Protein AF-A0A1A8A6K8-F1 (afdb_monomer_lite)

Radius of gyration: 26.79 Å; chains: 1; bounding box: 78×44×77 Å

Structure (mmCIF, N/CA/C/O backbone):
data_AF-A0A1A8A6K8-F1
#
_entry.id   AF-A0A1A8A6K8-F1
#
loop_
_atom_site.group_PDB
_atom_site.id
_atom_site.type_symbol
_atom_site.label_atom_id
_atom_site.label_alt_id
_atom_site.label_comp_id
_atom_site.label_asym_id
_atom_site.label_entity_id
_atom_site.label_seq_id
_atom_site.pdbx_PDB_ins_code
_atom_site.Cartn_x
_atom_site.Cartn_y
_atom_site.Cartn_z
_atom_site.occupancy
_atom_site.B_iso_or_equiv
_atom_site.auth_seq_id
_atom_site.auth_comp_id
_atom_site.auth_asym_id
_atom_site.auth_atom_id
_atom_site.pdbx_PDB_model_num
ATOM 1 N N . GLU A 1 1 ? -27.246 12.114 43.210 1.00 45.03 1 GLU A N 1
ATOM 2 C CA . GLU A 1 1 ? -26.487 11.447 42.130 1.00 45.03 1 GLU A CA 1
ATOM 3 C C . GLU A 1 1 ? -27.111 11.790 40.785 1.00 45.03 1 GLU A C 1
ATOM 5 O O . GLU A 1 1 ? -28.321 11.670 40.652 1.00 45.03 1 GLU A O 1
ATOM 10 N N . LYS A 1 2 ? -26.339 12.278 39.806 1.00 46.00 2 LYS A N 1
ATOM 11 C CA . LYS A 1 2 ? -26.835 12.441 38.430 1.00 46.00 2 LYS A CA 1
ATOM 12 C C . LYS A 1 2 ? -26.531 11.152 37.672 1.00 46.00 2 LYS A C 1
ATOM 14 O O . LYS A 1 2 ? -25.367 10.851 37.430 1.00 46.00 2 LYS A O 1
ATOM 19 N N . GLY A 1 3 ? -27.579 10.392 37.359 1.00 55.38 3 GLY A N 1
ATOM 20 C CA . GLY A 1 3 ? -27.494 9.176 36.558 1.00 55.38 3 GLY A CA 1
ATOM 21 C C . GLY A 1 3 ? -26.933 9.482 35.172 1.00 55.38 3 GLY A C 1
ATOM 22 O O . GLY A 1 3 ? -27.431 10.358 34.466 1.00 55.38 3 GLY A O 1
ATOM 23 N N . VAL A 1 4 ? -25.871 8.776 34.801 1.00 65.00 4 VAL A N 1
ATOM 24 C CA . VAL A 1 4 ? -25.304 8.826 33.454 1.00 65.00 4 VAL A CA 1
ATOM 25 C C . VAL A 1 4 ? -26.290 8.127 32.517 1.00 65.00 4 VAL A C 1
ATOM 27 O O . VAL A 1 4 ? -26.504 6.921 32.616 1.00 65.00 4 VAL A O 1
ATOM 30 N N . CYS A 1 5 ? -26.926 8.886 31.625 1.00 57.09 5 CYS A N 1
ATOM 31 C CA . CYS A 1 5 ? -27.723 8.328 30.537 1.00 57.09 5 CYS A CA 1
ATOM 32 C C 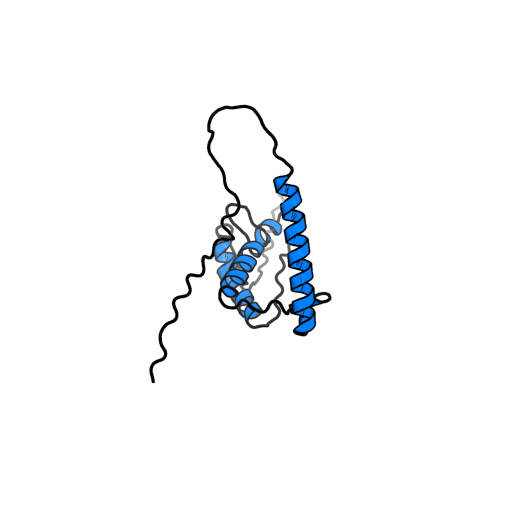. CYS A 1 5 ? -26.764 7.758 29.484 1.00 57.09 5 CYS A C 1
ATOM 34 O O . CYS A 1 5 ? -26.057 8.507 28.811 1.00 57.09 5 CYS A O 1
ATOM 36 N N . MET A 1 6 ? -26.712 6.432 29.361 1.00 66.25 6 MET A N 1
ATOM 37 C CA . MET A 1 6 ? -25.967 5.753 28.301 1.00 66.25 6 MET A CA 1
ATOM 38 C C . MET A 1 6 ? -26.774 5.867 27.003 1.00 66.25 6 MET A C 1
ATOM 40 O O . MET A 1 6 ? -27.685 5.076 26.761 1.00 66.25 6 MET A O 1
ATOM 44 N N . SER A 1 7 ? -26.478 6.864 26.167 1.00 77.06 7 SER A N 1
ATOM 45 C CA . SER A 1 7 ? -27.059 6.944 24.825 1.00 77.06 7 SER A CA 1
ATOM 46 C C . SER A 1 7 ? -26.475 5.825 23.958 1.00 77.06 7 SER A C 1
ATOM 48 O O . SER A 1 7 ? -25.312 5.875 23.555 1.00 77.06 7 SER A O 1
ATOM 50 N N . IL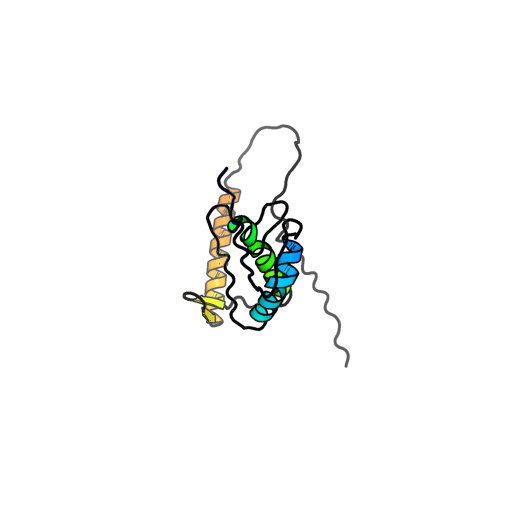E A 1 8 ? -27.269 4.788 23.689 1.00 86.00 8 ILE A N 1
ATOM 51 C CA . ILE A 1 8 ? -26.852 3.674 22.833 1.00 86.00 8 ILE A CA 1
ATOM 52 C C . ILE A 1 8 ? -26.945 4.119 21.372 1.00 86.00 8 ILE A C 1
ATOM 54 O O . ILE A 1 8 ? -28.037 4.290 20.830 1.00 86.00 8 ILE A O 1
ATOM 58 N N . HIS A 1 9 ? -25.793 4.260 20.723 1.00 88.75 9 HIS A N 1
ATOM 59 C CA . HIS A 1 9 ? -25.694 4.475 19.282 1.00 88.75 9 HIS A CA 1
ATOM 60 C C . HIS A 1 9 ? -25.192 3.204 18.597 1.00 88.75 9 HIS A C 1
ATOM 62 O O . HIS A 1 9 ? -24.227 2.586 19.043 1.00 88.75 9 HIS A O 1
ATOM 68 N N . LYS A 1 10 ? -25.866 2.803 17.514 1.00 93.62 10 LYS A N 1
ATOM 69 C CA . LYS A 1 10 ? -25.491 1.655 16.680 1.00 93.62 10 LYS A CA 1
ATOM 70 C C . LYS A 1 10 ? -24.993 2.163 15.333 1.00 93.62 10 LYS A C 1
ATOM 72 O O . LYS A 1 10 ? -25.651 2.997 14.717 1.00 93.62 10 LYS A O 1
ATOM 77 N N . PHE A 1 11 ? -23.868 1.627 14.881 1.00 94.75 11 PHE A N 1
ATOM 78 C CA . PHE A 1 11 ? -23.268 1.929 13.585 1.00 94.75 11 PHE A CA 1
ATOM 79 C C . PHE A 1 11 ? -23.094 0.634 12.796 1.00 94.75 11 PHE A C 1
ATOM 81 O O . PHE A 1 11 ? -22.853 -0.419 13.385 1.00 94.75 11 PHE A O 1
ATOM 88 N N . TYR A 1 12 ? -23.205 0.723 11.473 1.00 95.81 12 TYR A N 1
ATOM 89 C CA . TYR A 1 12 ? -23.020 -0.403 10.563 1.00 95.81 12 TYR A CA 1
ATOM 90 C C . TYR A 1 12 ? -21.852 -0.096 9.631 1.00 95.81 12 TYR A C 1
ATOM 92 O O . TYR A 1 12 ? -21.785 0.984 9.049 1.00 95.81 12 TYR A O 1
ATOM 100 N N . PHE A 1 13 ? -20.944 -1.056 9.498 1.00 95.44 13 PHE A N 1
ATOM 101 C CA . PHE A 1 13 ? -19.766 -0.982 8.641 1.00 95.44 13 PHE A CA 1
ATOM 102 C C . PHE A 1 13 ? -19.637 -2.298 7.879 1.00 95.44 13 PHE A C 1
ATOM 104 O O . PHE A 1 13 ? -20.100 -3.330 8.363 1.00 95.44 13 PHE A O 1
ATOM 111 N N . SER A 1 14 ? -18.974 -2.279 6.722 1.00 94.31 14 SER A N 1
ATOM 112 C CA . SER A 1 14 ? -18.695 -3.506 5.962 1.00 94.31 14 SER A CA 1
ATOM 113 C C . SER A 1 14 ? -17.833 -4.487 6.758 1.00 94.31 14 SER A C 1
ATOM 115 O O . SER A 1 14 ? -18.033 -5.694 6.680 1.00 94.31 14 SER A O 1
ATOM 117 N N . LYS A 1 15 ? -16.885 -3.961 7.543 1.00 93.31 15 LYS A N 1
ATOM 118 C CA . LYS A 1 15 ? -16.042 -4.733 8.453 1.00 93.31 15 LYS A CA 1
ATOM 119 C C . LYS A 1 15 ? -15.620 -3.867 9.638 1.00 93.31 15 LYS A C 1
ATOM 121 O O . LYS A 1 15 ? -15.432 -2.661 9.487 1.00 93.31 15 LYS A O 1
ATOM 126 N N . VAL A 1 16 ? -15.493 -4.485 10.811 1.00 95.19 16 VAL A N 1
ATOM 127 C CA . VAL A 1 16 ? -15.010 -3.843 12.040 1.00 95.19 16 VAL A CA 1
ATOM 128 C C . VAL A 1 16 ? -13.850 -4.670 12.574 1.00 95.19 16 VAL A C 1
ATOM 130 O O . VAL A 1 16 ? -14.011 -5.864 12.814 1.00 95.19 16 VAL A O 1
ATOM 133 N N . PHE A 1 17 ? -12.699 -4.030 12.756 1.00 94.88 17 PHE A N 1
ATOM 134 C CA . PHE A 1 17 ? -11.494 -4.665 13.281 1.00 94.88 17 PHE A CA 1
ATOM 135 C C . PHE A 1 17 ? -11.342 -4.355 14.768 1.00 94.88 17 PHE A C 1
ATOM 137 O O . PHE A 1 17 ? -11.532 -3.217 15.204 1.00 94.88 17 PHE A O 1
ATOM 144 N N . GLY A 1 18 ? -11.044 -5.390 15.549 1.00 94.50 18 GLY A N 1
ATOM 145 C CA . GLY A 1 18 ? -10.830 -5.271 16.985 1.00 94.50 18 GLY A CA 1
ATOM 146 C C . GLY A 1 18 ? -9.379 -4.915 17.316 1.00 94.50 18 GLY A C 1
ATOM 147 O O . GLY A 1 18 ? -8.509 -4.969 16.453 1.00 94.50 18 GLY A O 1
ATOM 148 N N . PRO A 1 19 ? -9.070 -4.629 18.590 1.00 92.88 19 PRO A N 1
ATOM 149 C CA . PRO A 1 19 ? -7.703 -4.329 19.026 1.00 92.88 19 PRO A CA 1
ATOM 150 C C . PRO A 1 19 ? -6.731 -5.516 18.906 1.00 92.88 19 PRO A C 1
ATOM 152 O O . PRO A 1 19 ? -5.534 -5.329 19.076 1.00 92.88 19 PRO A O 1
ATOM 155 N N . GLN A 1 20 ? -7.240 -6.727 18.660 1.00 94.38 20 GLN A N 1
ATOM 156 C CA . GLN A 1 20 ? -6.438 -7.940 18.466 1.00 94.38 20 GLN A CA 1
ATOM 157 C C . GLN A 1 20 ? -6.101 -8.201 16.992 1.00 94.38 20 GLN A C 1
ATOM 159 O O . GLN A 1 20 ? -5.325 -9.105 16.701 1.00 94.38 20 GLN A O 1
ATOM 164 N N . THR A 1 21 ? -6.696 -7.441 16.067 1.00 95.06 21 THR A N 1
ATOM 165 C CA . THR A 1 21 ? -6.424 -7.577 14.636 1.00 95.06 21 THR A CA 1
ATOM 166 C C . THR A 1 21 ? -5.000 -7.122 14.344 1.00 95.06 21 THR A C 1
ATOM 168 O O . THR A 1 21 ? -4.608 -6.011 14.707 1.00 95.06 21 THR A O 1
ATOM 171 N N . SER A 1 22 ? -4.242 -7.968 13.652 1.00 96.25 22 SER A N 1
ATOM 172 C CA . SER A 1 22 ? -2.886 -7.631 13.212 1.00 96.25 22 SER A CA 1
ATOM 173 C C . SER A 1 22 ? -2.890 -6.780 11.940 1.00 96.25 22 SER A C 1
ATOM 175 O O . SER A 1 22 ?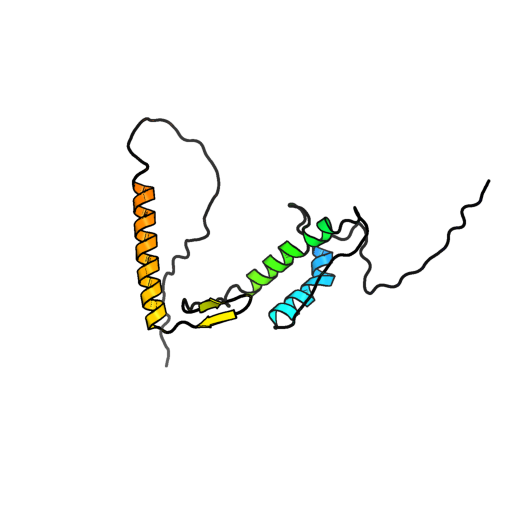 -3.826 -6.812 11.139 1.00 96.25 22 SER A O 1
ATOM 177 N N . GLN A 1 23 ? -1.794 -6.072 11.677 1.00 96.38 23 GLN A N 1
ATOM 178 C CA . GLN A 1 23 ? -1.634 -5.304 10.436 1.00 96.38 23 GLN A CA 1
ATOM 179 C C . GLN A 1 23 ? -1.595 -6.197 9.187 1.00 96.38 23 GLN A C 1
ATOM 181 O O . GLN A 1 23 ? -1.884 -5.724 8.090 1.00 96.38 23 GLN A O 1
ATOM 186 N N . ALA A 1 24 ? -1.205 -7.467 9.336 1.00 96.00 24 ALA A N 1
ATOM 187 C CA . ALA A 1 24 ? -1.221 -8.436 8.244 1.00 96.00 24 ALA A CA 1
ATOM 188 C C . ALA A 1 24 ? -2.658 -8.825 7.876 1.00 96.00 24 ALA A C 1
ATOM 190 O O . ALA A 1 24 ? -3.034 -8.703 6.716 1.00 96.00 24 ALA A O 1
ATOM 191 N N . GLU A 1 25 ? -3.461 -9.187 8.878 1.00 96.06 25 GLU A N 1
ATOM 192 C CA . GLU A 1 25 ? -4.881 -9.524 8.715 1.00 96.06 25 GLU A CA 1
ATOM 193 C C . GLU A 1 25 ? -5.662 -8.346 8.117 1.00 96.06 25 GLU A C 1
ATOM 195 O O . GLU A 1 25 ? -6.382 -8.495 7.133 1.00 96.06 25 GLU A O 1
ATOM 200 N N . LEU A 1 26 ? -5.436 -7.133 8.635 1.00 95.50 26 LEU A N 1
ATOM 201 C CA . LEU A 1 26 ? -6.064 -5.923 8.105 1.00 95.50 26 LEU A CA 1
ATOM 202 C C . LEU A 1 26 ? -5.697 -5.669 6.632 1.00 95.50 26 LEU A C 1
ATOM 204 O O . LEU A 1 26 ? -6.542 -5.213 5.856 1.00 95.50 26 LEU A O 1
ATOM 208 N N . PHE A 1 27 ? -4.454 -5.952 6.233 1.00 95.88 27 PHE A N 1
ATOM 209 C CA . PHE A 1 27 ? -4.015 -5.819 4.844 1.00 95.88 27 PHE A CA 1
ATOM 210 C C . PHE A 1 27 ? -4.677 -6.857 3.928 1.00 95.88 27 PHE A C 1
ATOM 212 O O . PHE A 1 27 ? -5.223 -6.469 2.895 1.00 95.88 27 PHE A O 1
ATOM 219 N N . GLU A 1 28 ? -4.656 -8.133 4.313 1.00 95.38 28 GLU A N 1
ATOM 220 C CA . GLU A 1 28 ? -5.225 -9.252 3.545 1.00 95.38 28 GLU A CA 1
ATOM 221 C C . GLU A 1 28 ? -6.726 -9.038 3.304 1.00 95.38 28 GLU A C 1
ATOM 223 O O . GLU A 1 28 ? -7.212 -9.051 2.176 1.00 95.38 28 GLU A O 1
ATOM 228 N N . ASP A 1 29 ? -7.450 -8.667 4.357 1.00 93.62 29 ASP A N 1
ATOM 229 C CA . ASP A 1 29 ? -8.897 -8.500 4.297 1.00 93.62 29 ASP A CA 1
ATOM 230 C C . ASP A 1 29 ? -9.373 -7.262 3.532 1.00 93.62 29 ASP A C 1
ATOM 232 O O . ASP A 1 29 ? -10.484 -7.249 2.996 1.00 93.62 29 ASP A O 1
ATOM 236 N N . THR A 1 30 ? -8.585 -6.183 3.541 1.00 91.38 30 THR A N 1
ATOM 237 C CA . THR A 1 30 ? -9.070 -4.864 3.096 1.00 91.38 30 THR A CA 1
ATOM 238 C C . THR A 1 30 ? -8.368 -4.359 1.845 1.00 91.38 30 THR A C 1
ATOM 240 O O . THR A 1 30 ? -8.981 -3.656 1.040 1.00 91.38 30 THR A O 1
ATOM 243 N N . VAL A 1 31 ? -7.077 -4.657 1.694 1.00 94.56 31 VAL A N 1
ATOM 244 C CA . VAL A 1 31 ? -6.197 -3.992 0.725 1.00 94.56 31 VAL A CA 1
ATOM 245 C C . VAL A 1 31 ? -5.700 -4.938 -0.358 1.00 94.56 31 VAL A C 1
ATOM 247 O O . VAL A 1 31 ? -5.521 -4.494 -1.488 1.00 94.56 31 VAL A O 1
ATOM 250 N N . GLU A 1 32 ? -5.516 -6.224 -0.068 1.00 93.06 32 GLU A N 1
ATOM 251 C CA . GLU A 1 32 ? -4.958 -7.179 -1.031 1.00 93.06 32 GLU A CA 1
ATOM 252 C C . GLU A 1 32 ? -5.743 -7.220 -2.353 1.00 93.06 32 GLU A C 1
ATOM 254 O O . GLU A 1 32 ? -5.161 -7.107 -3.436 1.00 93.06 32 GLU A O 1
ATOM 259 N N . SER A 1 33 ? -7.075 -7.269 -2.276 1.00 92.88 33 SER A N 1
ATOM 260 C CA . SER A 1 33 ? -7.941 -7.216 -3.460 1.00 92.88 33 SER A CA 1
ATOM 261 C C . SER A 1 33 ? -7.768 -5.917 -4.255 1.00 92.88 33 SER A C 1
ATOM 263 O O . SER A 1 33 ? -7.695 -5.946 -5.482 1.00 92.88 33 SER A O 1
ATOM 265 N N . GLN A 1 34 ? -7.610 -4.780 -3.572 1.00 93.88 34 GLN A N 1
ATOM 266 C CA . GLN A 1 34 ? -7.395 -3.479 -4.209 1.00 93.88 34 GLN A CA 1
ATOM 267 C C . GLN A 1 34 ? -6.035 -3.383 -4.905 1.00 93.88 34 GLN A C 1
ATOM 269 O O . GLN A 1 34 ? -5.920 -2.691 -5.918 1.00 93.88 34 GLN A O 1
ATOM 274 N N . VAL A 1 35 ? -5.012 -4.063 -4.375 1.00 93.88 35 VAL A N 1
ATOM 275 C CA . VAL A 1 35 ? -3.689 -4.163 -5.009 1.00 93.88 35 VAL A CA 1
ATOM 276 C C . VAL A 1 35 ? -3.782 -4.996 -6.281 1.00 93.88 35 VAL A C 1
ATOM 278 O O . VAL A 1 35 ? -3.276 -4.573 -7.316 1.00 93.88 35 VAL A O 1
ATOM 281 N N . SER A 1 36 ? -4.475 -6.135 -6.246 1.00 92.06 36 SER A N 1
ATOM 282 C CA . SER A 1 36 ? -4.715 -6.946 -7.447 1.00 92.06 36 SER A CA 1
ATOM 283 C C . SER A 1 36 ? -5.463 -6.151 -8.522 1.00 92.06 36 SER A C 1
ATOM 285 O O . SER A 1 36 ? -5.069 -6.128 -9.688 1.00 92.06 36 SER A O 1
ATOM 287 N N . ASP A 1 37 ? -6.503 -5.418 -8.131 1.00 93.44 37 ASP A N 1
ATOM 288 C CA . ASP A 1 37 ? -7.248 -4.528 -9.020 1.00 93.44 37 ASP A CA 1
ATOM 289 C C . ASP A 1 37 ? -6.362 -3.443 -9.636 1.00 93.44 37 ASP A C 1
ATOM 291 O O . ASP A 1 37 ? -6.433 -3.193 -10.843 1.00 93.44 37 ASP A O 1
ATOM 295 N N . PHE A 1 38 ? -5.485 -2.854 -8.822 1.00 93.19 38 PHE A N 1
ATOM 296 C CA . PHE A 1 38 ? -4.512 -1.865 -9.265 1.00 93.19 38 PHE A CA 1
ATOM 297 C C . PHE A 1 38 ? -3.541 -2.421 -10.307 1.00 93.19 38 PHE A C 1
ATOM 299 O O . PHE A 1 38 ? -3.332 -1.814 -11.358 1.00 93.19 38 PHE A O 1
ATOM 306 N N . LEU A 1 39 ? -3.018 -3.622 -10.072 1.00 90.25 39 LEU A N 1
ATOM 307 C CA . LEU A 1 39 ? -2.118 -4.311 -10.997 1.00 90.25 39 LEU A CA 1
ATOM 308 C C . LEU A 1 39 ? -2.805 -4.703 -12.316 1.00 90.25 39 LEU A C 1
ATOM 310 O O . LEU A 1 39 ? -2.143 -4.823 -13.344 1.00 90.25 39 LEU A O 1
ATOM 314 N N . ASN A 1 40 ? -4.134 -4.837 -12.313 1.00 90.50 40 ASN A N 1
ATOM 315 C CA . ASN A 1 40 ? -4.950 -5.055 -13.509 1.00 90.50 40 ASN A CA 1
ATOM 316 C C . ASN A 1 40 ? -5.347 -3.751 -14.231 1.00 90.50 40 ASN A C 1
ATOM 318 O O . ASN A 1 40 ? -6.168 -3.779 -15.150 1.00 90.50 40 ASN A O 1
ATOM 322 N N . GLY A 1 41 ? -4.790 -2.605 -13.829 1.00 90.19 41 GLY A N 1
ATOM 323 C CA . GLY A 1 41 ? -5.020 -1.313 -14.476 1.00 90.19 41 GLY A CA 1
ATOM 324 C C . GLY A 1 41 ? -6.247 -0.549 -13.971 1.00 90.19 41 GLY A C 1
ATOM 325 O O . GLY A 1 41 ? -6.689 0.386 -14.640 1.00 90.19 41 GLY A O 1
ATOM 326 N N . ARG A 1 42 ? -6.816 -0.915 -12.813 1.00 94.31 42 ARG A N 1
ATOM 327 C CA . ARG A 1 42 ? -7.844 -0.102 -12.138 1.00 94.31 42 ARG A CA 1
ATOM 328 C C . ARG A 1 42 ? -7.193 0.907 -11.191 1.00 94.31 42 ARG A C 1
ATOM 330 O O . ARG A 1 42 ? -6.193 0.623 -10.553 1.00 94.31 42 ARG A O 1
ATOM 337 N N . ASN A 1 43 ? -7.771 2.095 -11.052 1.00 91.75 43 ASN A N 1
ATOM 338 C CA . ASN A 1 43 ? -7.289 3.059 -10.061 1.00 91.75 43 ASN A CA 1
ATOM 339 C C . ASN A 1 43 ? -7.914 2.763 -8.691 1.00 91.75 43 ASN A C 1
ATOM 341 O O . ASN A 1 43 ? -9.134 2.641 -8.594 1.00 91.75 43 ASN A O 1
ATOM 345 N N . SER A 1 44 ? -7.088 2.729 -7.645 1.00 91.38 44 SER A N 1
ATOM 346 C CA . SER A 1 44 ? -7.512 2.508 -6.256 1.00 91.38 44 SER A CA 1
ATOM 347 C C . SER A 1 44 ? -7.027 3.656 -5.365 1.00 91.38 44 SER A C 1
ATOM 349 O O . SER A 1 44 ? -5.919 4.161 -5.546 1.00 91.38 44 SER A O 1
ATOM 351 N N . LEU A 1 45 ? -7.846 4.074 -4.394 1.00 93.31 45 LEU A N 1
ATOM 352 C CA . LEU A 1 45 ? -7.504 5.111 -3.415 1.00 93.31 45 LEU A CA 1
ATOM 353 C C . LEU A 1 45 ? -7.803 4.612 -2.002 1.00 93.31 45 LEU A C 1
ATOM 355 O O . LEU A 1 45 ? -8.951 4.337 -1.665 1.00 93.31 45 LEU A O 1
ATOM 359 N N . ILE A 1 46 ? -6.768 4.569 -1.164 1.00 93.62 46 ILE A N 1
ATOM 360 C CA . ILE A 1 46 ? -6.857 4.163 0.240 1.00 93.62 46 ILE A CA 1
ATOM 361 C C . ILE A 1 46 ? -6.429 5.342 1.108 1.00 93.62 46 ILE A C 1
ATOM 363 O O . ILE A 1 46 ? -5.359 5.916 0.909 1.00 93.62 46 ILE A O 1
ATOM 367 N N . PHE A 1 47 ? -7.251 5.695 2.092 1.00 94.88 47 PHE A N 1
ATOM 368 C CA . PHE A 1 47 ? -6.925 6.716 3.081 1.00 94.88 47 PHE A CA 1
ATOM 369 C C . PHE A 1 47 ? -7.505 6.343 4.446 1.00 94.88 47 PHE A C 1
ATOM 371 O O . PHE A 1 47 ? -8.568 5.737 4.549 1.00 94.88 47 PHE A O 1
ATOM 378 N N . SER A 1 48 ? -6.803 6.721 5.511 1.00 95.25 48 SER A N 1
ATOM 379 C CA . SER A 1 48 ? -7.266 6.548 6.889 1.00 95.25 48 SER A CA 1
ATOM 380 C C . SER A 1 48 ? -7.851 7.857 7.417 1.00 95.25 48 SER A C 1
ATOM 382 O O . SER A 1 48 ? -7.182 8.892 7.358 1.00 95.25 48 SER A O 1
ATOM 384 N N . TYR A 1 49 ? -9.047 7.813 8.001 1.00 96.00 49 TYR A N 1
ATOM 385 C CA . TYR A 1 49 ? -9.701 8.967 8.621 1.00 96.00 49 TYR A CA 1
ATOM 386 C C . TYR A 1 49 ? -9.986 8.705 10.103 1.00 96.00 49 TYR A C 1
ATOM 388 O O . TYR A 1 49 ? -10.267 7.582 10.507 1.00 96.00 49 TYR A O 1
ATOM 396 N N . GLY A 1 50 ? -9.899 9.751 10.924 1.00 95.44 50 GLY A N 1
ATOM 397 C CA . GLY A 1 50 ? -10.167 9.670 12.356 1.00 95.44 50 GLY A CA 1
ATOM 398 C C . GLY A 1 50 ? -9.532 10.815 13.134 1.00 95.44 50 GLY A C 1
ATOM 399 O O . GLY A 1 50 ? -8.713 11.574 12.602 1.00 95.44 50 GLY A O 1
ATOM 400 N N . VAL A 1 51 ? -9.876 10.920 14.415 1.00 96.50 51 VAL A N 1
ATOM 401 C CA . VAL A 1 51 ? -9.318 11.930 15.327 1.00 96.50 51 VAL A CA 1
ATOM 402 C C . VAL A 1 51 ? -7.806 11.754 15.524 1.00 96.50 51 VAL A C 1
ATOM 404 O O . VAL A 1 51 ? -7.207 10.733 15.161 1.00 96.50 51 VAL A O 1
ATOM 407 N N . THR A 1 52 ? -7.140 12.776 16.055 1.00 95.31 52 THR A N 1
ATOM 408 C CA . THR A 1 52 ? -5.733 12.671 16.467 1.00 95.31 52 THR A CA 1
ATOM 409 C C . THR A 1 52 ? -5.568 11.539 17.482 1.00 95.31 52 THR A C 1
ATOM 411 O O . THR A 1 52 ? -6.470 11.279 18.270 1.00 95.31 52 THR A O 1
ATOM 414 N N . ASN A 1 53 ? -4.428 10.843 17.436 1.00 93.62 53 ASN A N 1
ATOM 415 C CA . ASN A 1 53 ? -4.130 9.679 18.279 1.00 93.62 53 ASN A CA 1
ATOM 416 C C . ASN A 1 53 ? -4.993 8.418 18.025 1.00 93.62 53 ASN A C 1
ATOM 418 O O . ASN A 1 53 ? -4.852 7.431 18.732 1.00 93.62 53 ASN A O 1
ATOM 422 N N . ALA A 1 54 ? -5.830 8.393 16.981 1.00 94.19 54 ALA A N 1
ATOM 423 C CA . ALA A 1 54 ? -6.623 7.210 16.611 1.00 94.19 54 ALA A CA 1
ATOM 424 C C . ALA A 1 54 ? -5.829 6.092 15.896 1.00 94.19 54 ALA A C 1
ATOM 426 O O . ALA A 1 54 ? -6.423 5.131 15.427 1.00 94.19 54 ALA A O 1
ATOM 427 N N . GLY A 1 55 ? -4.508 6.230 15.732 1.00 94.56 55 GLY A N 1
ATOM 428 C CA . GLY A 1 55 ? -3.690 5.206 15.066 1.00 94.56 55 GLY A CA 1
ATOM 429 C C . GLY A 1 55 ? -3.653 5.263 13.531 1.00 94.56 55 GLY A C 1
ATOM 430 O O . GLY A 1 55 ? -3.201 4.310 12.910 1.00 94.56 55 GLY A O 1
ATOM 431 N N . LYS A 1 56 ? -4.041 6.378 12.893 1.00 96.38 56 LYS A N 1
ATOM 432 C CA . LYS A 1 56 ? -3.957 6.556 11.421 1.00 96.38 56 LYS A CA 1
ATOM 433 C C . LYS A 1 56 ? -2.567 6.232 10.854 1.00 96.38 56 LYS A C 1
ATOM 435 O O . LYS A 1 56 ? -2.431 5.424 9.941 1.00 96.38 56 LYS A O 1
ATOM 440 N N . THR A 1 57 ? -1.526 6.826 11.441 1.00 96.31 57 THR A N 1
ATOM 441 C CA . THR A 1 57 ? -0.129 6.580 11.047 1.00 96.31 57 THR A CA 1
ATOM 442 C C . THR A 1 57 ? 0.268 5.127 11.280 1.00 96.31 57 THR A C 1
ATOM 444 O O . THR A 1 57 ? 0.946 4.542 10.444 1.00 96.31 57 THR A O 1
ATOM 447 N N . PHE A 1 58 ? -0.206 4.517 12.369 1.00 96.00 58 PHE A N 1
ATOM 448 C CA . PHE A 1 58 ? 0.005 3.096 12.626 1.00 96.00 58 PHE A CA 1
ATOM 449 C C . PHE A 1 58 ? -0.661 2.233 11.545 1.00 96.00 58 PHE A C 1
ATOM 451 O O . PHE A 1 58 ? -0.024 1.340 11.013 1.00 96.00 58 PHE A O 1
ATOM 458 N N . THR A 1 59 ? -1.885 2.542 11.117 1.00 96.56 59 THR A N 1
ATOM 459 C CA . THR A 1 59 ? -2.561 1.787 10.046 1.00 96.56 59 THR A CA 1
ATOM 460 C C . THR A 1 59 ? -1.808 1.897 8.711 1.00 96.56 59 THR A C 1
ATOM 462 O O . THR A 1 59 ? -1.533 0.891 8.060 1.00 96.56 59 THR A O 1
ATOM 465 N N . ILE A 1 60 ? -1.429 3.116 8.304 1.00 96.75 60 ILE A N 1
ATOM 466 C CA . ILE A 1 60 ? -0.799 3.354 6.995 1.00 96.75 60 ILE A CA 1
ATOM 467 C C . ILE A 1 60 ? 0.670 2.923 6.973 1.00 96.75 60 ILE A C 1
ATOM 469 O O . ILE A 1 60 ? 1.072 2.178 6.086 1.00 96.75 60 ILE A O 1
ATOM 473 N N . GLN A 1 61 ? 1.481 3.378 7.925 1.00 96.31 61 GLN A N 1
ATOM 474 C CA . GLN A 1 61 ? 2.926 3.138 7.941 1.00 96.31 61 GLN A CA 1
ATOM 475 C C . GLN A 1 61 ? 3.298 1.920 8.795 1.00 96.31 61 GLN A C 1
ATOM 477 O O . GLN A 1 61 ? 4.160 1.131 8.409 1.00 96.31 61 GLN A O 1
ATOM 482 N N . GLY A 1 62 ? 2.617 1.731 9.926 1.00 95.69 62 GLY A N 1
ATOM 483 C CA . GLY A 1 62 ? 2.929 0.688 10.901 1.00 95.69 62 GLY A CA 1
ATOM 484 C C . GLY A 1 62 ? 4.189 0.983 11.700 1.00 95.69 62 GLY A C 1
ATOM 485 O O . GLY A 1 62 ? 4.574 2.134 11.912 1.00 95.69 62 GLY A O 1
ATOM 486 N N . THR A 1 63 ? 4.824 -0.083 12.166 1.00 95.62 63 THR A N 1
ATOM 487 C CA . THR A 1 63 ? 6.086 -0.055 12.909 1.00 95.62 63 THR A CA 1
ATOM 488 C C . THR A 1 63 ? 7.115 -0.947 12.218 1.00 95.62 63 THR A C 1
ATOM 490 O O . THR A 1 63 ? 6.770 -1.736 11.344 1.00 95.62 63 THR A O 1
ATOM 493 N N . GLY A 1 64 ? 8.386 -0.871 12.627 1.00 93.19 64 GLY A N 1
ATOM 494 C CA . GLY A 1 64 ? 9.426 -1.743 12.064 1.00 93.19 64 GLY A CA 1
ATOM 495 C C . GLY A 1 64 ? 9.183 -3.240 12.306 1.00 93.19 64 GLY A C 1
ATOM 496 O O . GLY A 1 64 ? 9.599 -4.061 11.500 1.00 93.19 64 GLY A O 1
ATOM 497 N N . LYS A 1 65 ? 8.488 -3.599 13.395 1.00 94.38 65 LYS A N 1
ATOM 498 C CA . LYS A 1 65 ? 8.112 -4.993 13.694 1.00 94.38 65 LYS A CA 1
ATOM 499 C C . LYS A 1 65 ? 6.812 -5.399 13.012 1.00 94.38 65 LYS A C 1
ATOM 501 O O . L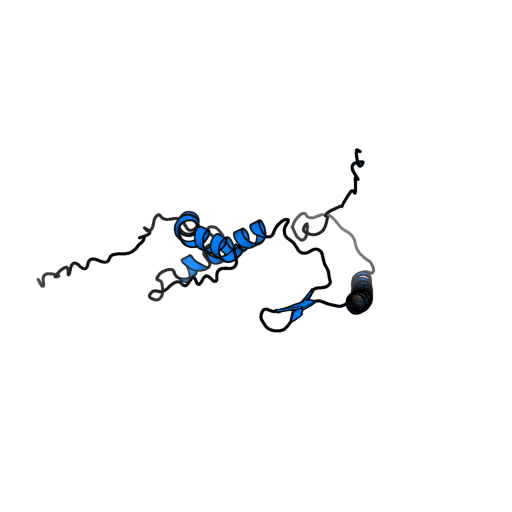YS A 1 65 ? 6.641 -6.556 12.650 1.00 94.38 65 LYS A O 1
ATOM 506 N N . GLU A 1 66 ? 5.900 -4.446 12.865 1.00 94.81 66 GLU A N 1
ATOM 507 C CA . GLU A 1 66 ? 4.571 -4.676 12.325 1.00 94.81 66 GLU A CA 1
ATOM 508 C C . GLU A 1 66 ? 4.279 -3.656 11.213 1.00 94.81 66 GLU A C 1
ATOM 510 O O . GLU A 1 66 ? 3.686 -2.600 11.471 1.00 94.81 66 GLU A O 1
ATOM 515 N N . PRO A 1 67 ? 4.745 -3.923 9.978 1.00 96.81 67 PRO A N 1
ATOM 516 C CA . PRO A 1 67 ? 4.584 -2.996 8.866 1.00 96.81 67 PRO A CA 1
ATOM 517 C C . PRO A 1 67 ? 3.102 -2.802 8.541 1.00 96.81 67 PRO A C 1
ATOM 519 O O . PRO A 1 67 ? 2.313 -3.749 8.614 1.00 96.81 67 PRO A O 1
ATOM 522 N N . GLY A 1 68 ? 2.723 -1.569 8.200 1.00 96.88 68 GLY A N 1
ATOM 523 C CA . GLY A 1 68 ? 1.347 -1.219 7.853 1.00 96.88 68 GLY A CA 1
ATOM 524 C C . GLY A 1 68 ? 1.002 -1.412 6.389 1.00 96.88 68 GLY A C 1
ATOM 525 O O . GLY A 1 68 ? 1.689 -2.126 5.661 1.00 96.88 68 GLY A O 1
ATOM 526 N N . ILE A 1 69 ? -0.086 -0.771 5.966 1.00 97.00 69 ILE A N 1
ATOM 527 C CA . ILE A 1 69 ? -0.619 -0.914 4.609 1.00 97.00 69 ILE A CA 1
ATOM 528 C C . ILE A 1 69 ? 0.421 -0.513 3.555 1.00 97.00 69 ILE A C 1
ATOM 530 O O . ILE A 1 69 ? 0.686 -1.279 2.636 1.00 97.00 69 ILE A O 1
ATOM 534 N N . LEU A 1 70 ? 1.037 0.663 3.687 1.00 96.19 70 LEU A N 1
ATOM 535 C CA . LEU A 1 70 ? 1.937 1.224 2.678 1.00 96.19 70 LEU A CA 1
ATOM 536 C C . LEU A 1 70 ? 3.133 0.309 2.345 1.00 96.19 70 LEU A C 1
ATOM 538 O O . LEU A 1 70 ? 3.291 -0.029 1.172 1.00 96.19 70 LEU A O 1
ATOM 542 N N . PRO A 1 71 ? 3.967 -0.124 3.314 1.00 96.50 71 PRO A N 1
ATOM 543 C CA . PRO A 1 71 ? 5.086 -1.014 3.006 1.00 96.50 71 PRO A CA 1
ATOM 544 C C . PRO A 1 71 ? 4.635 -2.364 2.423 1.00 96.50 71 PRO A C 1
ATOM 546 O O . PRO A 1 71 ? 5.311 -2.885 1.541 1.00 96.50 71 PRO A O 1
ATOM 549 N N . ARG A 1 72 ? 3.483 -2.907 2.846 1.00 96.00 72 ARG A N 1
ATOM 550 C CA . ARG A 1 72 ? 2.941 -4.170 2.311 1.00 96.00 72 ARG A CA 1
ATOM 551 C C . ARG A 1 72 ? 2.450 -4.041 0.871 1.00 96.00 72 ARG A C 1
ATOM 553 O O . ARG A 1 72 ? 2.698 -4.934 0.069 1.00 96.00 72 ARG A O 1
ATOM 560 N N . VAL A 1 73 ? 1.790 -2.931 0.530 1.00 96.00 73 VAL A N 1
ATOM 561 C CA . VAL A 1 73 ? 1.365 -2.636 -0.850 1.00 96.00 73 VAL A CA 1
ATOM 562 C C . VAL A 1 73 ? 2.576 -2.544 -1.772 1.00 96.00 73 VAL A C 1
ATOM 564 O O . VAL A 1 73 ? 2.556 -3.125 -2.855 1.00 96.00 73 VAL A O 1
ATOM 567 N N . LEU A 1 74 ? 3.628 -1.836 -1.352 1.00 95.12 74 LEU A N 1
ATOM 568 C CA . LEU A 1 74 ? 4.856 -1.713 -2.138 1.00 95.12 74 LEU A CA 1
ATOM 569 C C . LEU A 1 74 ? 5.499 -3.080 -2.367 1.00 95.12 74 LEU A C 1
ATOM 571 O O . LEU A 1 74 ? 5.786 -3.429 -3.508 1.00 95.12 74 LEU A O 1
ATOM 575 N N . ASP A 1 75 ? 5.654 -3.869 -1.307 1.00 94.38 75 ASP A N 1
ATOM 576 C CA . ASP A 1 75 ? 6.200 -5.222 -1.389 1.00 94.38 75 ASP A CA 1
ATOM 577 C C . ASP A 1 75 ? 5.379 -6.123 -2.330 1.00 94.38 75 ASP A C 1
ATOM 579 O O . ASP A 1 75 ? 5.928 -6.722 -3.251 1.00 94.38 75 ASP A O 1
ATOM 583 N N . ALA A 1 76 ? 4.051 -6.150 -2.189 1.00 92.75 76 ALA A N 1
ATOM 584 C CA . ALA A 1 76 ? 3.172 -6.911 -3.080 1.00 92.75 76 ALA A CA 1
ATOM 585 C C . ALA A 1 76 ? 3.261 -6.443 -4.546 1.00 92.75 76 ALA A C 1
ATOM 587 O O . ALA A 1 76 ? 3.254 -7.262 -5.465 1.00 92.75 76 ALA A O 1
ATOM 588 N N . THR A 1 77 ? 3.382 -5.132 -4.771 1.00 92.88 77 THR A N 1
ATOM 589 C CA . THR A 1 77 ? 3.514 -4.544 -6.112 1.00 92.88 77 THR A CA 1
ATOM 590 C C . THR A 1 77 ? 4.827 -4.960 -6.769 1.00 92.88 77 THR A C 1
ATOM 592 O O . THR A 1 77 ? 4.827 -5.394 -7.921 1.00 92.88 77 THR A O 1
ATOM 595 N N . PHE A 1 78 ? 5.945 -4.865 -6.046 1.00 92.12 78 PHE A N 1
ATOM 596 C CA . PHE A 1 78 ? 7.250 -5.245 -6.583 1.00 92.12 78 PHE A CA 1
ATOM 597 C C . PHE A 1 78 ? 7.370 -6.755 -6.783 1.00 92.12 78 PHE A C 1
ATOM 599 O O . PHE A 1 78 ? 7.812 -7.165 -7.852 1.00 92.12 78 PHE A O 1
ATOM 606 N N . ARG A 1 79 ? 6.860 -7.574 -5.853 1.00 91.38 79 ARG A N 1
ATOM 607 C CA . ARG A 1 79 ? 6.762 -9.031 -6.041 1.00 91.38 79 ARG A CA 1
ATOM 608 C C . ARG A 1 79 ? 5.945 -9.407 -7.276 1.00 91.38 79 ARG A C 1
ATOM 610 O O . ARG A 1 79 ? 6.274 -10.366 -7.960 1.00 91.38 79 ARG A O 1
ATOM 617 N N . HIS A 1 80 ? 4.893 -8.654 -7.597 1.00 89.31 80 HIS A N 1
ATOM 618 C CA . HIS A 1 80 ? 4.124 -8.881 -8.823 1.00 89.31 80 HIS A CA 1
ATOM 619 C C . HIS A 1 80 ? 4.865 -8.441 -10.097 1.00 89.31 80 HIS A C 1
ATOM 621 O O . HIS A 1 80 ? 4.640 -8.998 -11.174 1.00 89.31 80 HIS A O 1
ATOM 627 N N . ALA A 1 81 ? 5.718 -7.421 -9.995 1.00 87.88 81 ALA A N 1
ATOM 628 C CA . ALA A 1 81 ? 6.521 -6.924 -11.107 1.00 87.88 81 ALA A CA 1
ATOM 629 C C . ALA A 1 81 ? 7.735 -7.819 -11.418 1.00 87.88 81 ALA A C 1
ATOM 631 O O . ALA A 1 81 ? 8.240 -7.779 -12.543 1.00 87.88 81 ALA A O 1
ATOM 632 N N . GLU A 1 82 ? 8.199 -8.632 -10.462 1.00 85.44 82 GLU A N 1
ATOM 633 C CA . GLU A 1 82 ? 9.261 -9.619 -10.674 1.00 85.44 82 GLU A CA 1
ATOM 634 C C . GLU A 1 82 ? 8.918 -10.543 -11.858 1.00 85.44 82 GLU A C 1
ATOM 636 O O . GLU A 1 82 ? 7.842 -11.132 -11.943 1.00 85.44 82 GLU A O 1
ATOM 641 N N . GLY A 1 83 ? 9.823 -10.619 -12.839 1.00 80.81 83 GLY A N 1
ATOM 642 C CA . GLY A 1 83 ? 9.621 -11.385 -14.076 1.00 80.81 83 GLY A CA 1
ATOM 643 C C . GLY A 1 83 ? 8.768 -10.698 -15.154 1.00 80.81 83 GLY A C 1
ATOM 644 O O . GLY A 1 83 ? 8.675 -11.213 -16.264 1.00 80.81 83 GLY A O 1
ATOM 645 N N . ARG A 1 84 ? 8.185 -9.524 -14.876 1.00 84.75 84 ARG A N 1
ATOM 646 C CA . ARG A 1 84 ? 7.447 -8.688 -15.850 1.00 84.75 84 ARG A CA 1
ATOM 647 C C . ARG A 1 84 ? 8.159 -7.371 -16.154 1.00 84.75 84 ARG A C 1
ATOM 649 O O . ARG A 1 84 ? 7.552 -6.421 -16.649 1.00 84.75 84 ARG A O 1
ATOM 656 N N . LEU A 1 85 ? 9.445 -7.298 -15.824 1.00 85.44 85 LEU A N 1
ATOM 657 C CA . LEU A 1 85 ? 10.244 -6.099 -16.017 1.00 85.44 85 LEU A CA 1
ATOM 658 C C . LEU A 1 85 ? 10.505 -5.875 -17.504 1.00 85.44 85 LEU A C 1
ATOM 660 O O . LEU A 1 85 ? 10.913 -6.775 -18.233 1.00 85.44 85 LEU A O 1
ATOM 664 N N . TYR A 1 86 ? 10.285 -4.643 -17.947 1.00 84.56 86 TYR A N 1
ATOM 665 C CA . TYR A 1 86 ? 10.646 -4.241 -19.293 1.00 84.56 86 TYR A CA 1
ATOM 666 C C . TYR A 1 86 ? 12.173 -4.147 -19.410 1.00 84.56 86 TYR A C 1
ATOM 668 O O . TYR A 1 86 ? 12.795 -3.278 -18.805 1.00 84.56 86 TYR A O 1
ATOM 676 N N . GLU A 1 87 ? 12.778 -5.035 -20.198 1.00 84.75 87 GLU A N 1
ATOM 677 C CA . GLU A 1 87 ? 14.239 -5.100 -20.379 1.00 84.75 87 GLU A CA 1
ATOM 678 C C . GLU A 1 87 ? 14.790 -3.975 -21.273 1.00 84.75 87 GLU A C 1
ATOM 680 O O . GLU A 1 87 ? 15.992 -3.694 -21.300 1.00 84.75 87 GLU A O 1
ATOM 685 N N . GLY A 1 88 ? 13.914 -3.312 -22.029 1.00 84.12 88 GLY A N 1
ATOM 686 C CA . GLY A 1 88 ? 14.305 -2.262 -22.955 1.00 84.12 88 GLY A CA 1
ATOM 687 C C . GLY A 1 88 ? 14.793 -1.002 -22.235 1.00 84.12 88 GLY A C 1
ATOM 688 O O . GLY A 1 88 ? 14.068 -0.347 -21.491 1.00 84.12 88 GLY A O 1
ATOM 689 N N . MET A 1 89 ? 16.025 -0.581 -22.526 1.00 84.31 89 MET A N 1
ATOM 690 C CA . MET A 1 89 ? 16.582 0.696 -22.046 1.00 84.31 89 MET A CA 1
ATOM 691 C C . MET A 1 89 ? 16.182 1.898 -22.923 1.00 84.31 89 MET A C 1
ATOM 693 O O . MET A 1 89 ? 16.946 2.849 -23.083 1.00 84.31 89 MET A O 1
ATOM 697 N N . ASN A 1 90 ? 15.017 1.828 -23.555 1.00 90.44 90 ASN A N 1
ATOM 698 C CA . ASN A 1 90 ? 14.492 2.788 -24.525 1.00 90.44 90 ASN A CA 1
ATOM 699 C C . ASN A 1 90 ? 13.277 3.551 -23.992 1.00 90.44 90 ASN A C 1
ATOM 701 O O . ASN A 1 90 ? 12.611 4.227 -24.765 1.00 90.44 90 ASN A O 1
ATOM 705 N N . LEU A 1 91 ? 12.985 3.464 -22.697 1.00 90.19 91 LEU A N 1
ATOM 706 C CA . LEU A 1 91 ? 11.978 4.294 -22.050 1.00 90.19 91 LEU A CA 1
ATOM 707 C C . LEU A 1 91 ? 12.658 5.377 -21.221 1.00 90.19 91 LEU A C 1
ATOM 709 O O . LEU A 1 91 ? 13.581 5.108 -20.448 1.00 90.19 91 LEU A O 1
ATOM 713 N N . LYS A 1 92 ? 12.177 6.607 -21.374 1.00 87.94 92 LYS A N 1
ATOM 714 C CA . LYS A 1 92 ? 12.598 7.759 -20.587 1.00 87.94 92 LYS A CA 1
ATOM 715 C C . LYS A 1 92 ? 11.393 8.321 -19.841 1.00 87.94 92 LYS A C 1
ATOM 717 O O . LYS A 1 92 ? 10.380 8.575 -20.488 1.00 87.94 92 LYS A O 1
ATOM 722 N N . PRO A 1 93 ? 11.475 8.538 -18.520 1.00 87.88 93 PRO A N 1
ATOM 723 C CA . PRO A 1 93 ? 10.407 9.212 -17.794 1.00 87.88 93 PRO A CA 1
ATOM 724 C C . PRO A 1 93 ? 10.093 10.569 -18.437 1.00 87.88 93 PRO A C 1
ATOM 726 O O . PRO A 1 93 ? 11.008 11.343 -18.730 1.00 87.88 93 PRO A O 1
ATOM 729 N N . TYR A 1 94 ? 8.813 10.843 -18.668 1.00 87.94 94 TYR A N 1
ATOM 730 C CA . TYR A 1 94 ? 8.323 12.081 -19.257 1.00 87.94 94 TYR A CA 1
ATOM 731 C C . TYR A 1 94 ? 7.155 12.616 -18.425 1.00 87.94 94 TYR A C 1
ATOM 733 O O . TYR A 1 94 ? 6.186 11.915 -18.144 1.00 87.94 94 TYR A O 1
ATOM 741 N N . LEU A 1 95 ? 7.253 13.878 -18.004 1.00 87.31 95 LEU A N 1
ATOM 742 C CA . LEU A 1 95 ? 6.254 14.527 -17.150 1.00 87.31 95 LEU A CA 1
ATOM 743 C C . LEU A 1 95 ? 5.929 13.697 -15.892 1.00 87.31 95 LEU A C 1
ATOM 745 O O . LEU A 1 95 ? 6.834 13.208 -15.222 1.00 87.31 95 LEU A O 1
ATOM 749 N N . ARG A 1 96 ? 4.647 13.634 -15.509 1.00 73.62 96 ARG A N 1
ATOM 750 C CA . ARG A 1 96 ? 4.222 13.114 -14.206 1.00 73.62 96 ARG A CA 1
ATOM 751 C C . ARG A 1 96 ? 4.010 11.596 -14.222 1.00 73.62 96 ARG A C 1
ATOM 753 O O . ARG A 1 96 ? 4.457 10.947 -13.290 1.00 73.62 96 ARG A O 1
ATOM 760 N N . ASN A 1 97 ? 3.393 11.054 -15.278 1.00 75.12 97 ASN A N 1
ATOM 761 C CA . ASN A 1 97 ? 3.029 9.632 -15.390 1.00 75.12 97 ASN A CA 1
ATOM 762 C C . ASN A 1 97 ? 3.315 9.032 -16.784 1.00 75.12 97 ASN A C 1
ATOM 764 O O . ASN A 1 97 ? 2.804 7.959 -17.096 1.00 75.12 97 ASN A O 1
ATOM 768 N N . GL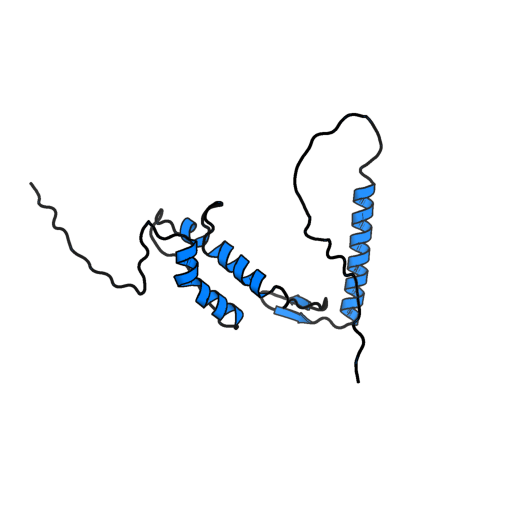U A 1 98 ? 4.072 9.713 -17.649 1.00 84.81 98 GLU A N 1
ATOM 769 C CA . GLU A 1 98 ? 4.318 9.242 -19.014 1.00 84.81 98 GLU A CA 1
ATOM 770 C C . GLU A 1 98 ? 5.734 8.680 -19.164 1.00 84.81 98 GLU A C 1
ATOM 772 O O . GLU A 1 98 ? 6.668 9.027 -18.436 1.00 84.81 98 GLU A O 1
ATOM 777 N N . ALA A 1 99 ? 5.895 7.789 -20.136 1.00 88.38 99 ALA A N 1
ATOM 778 C CA . ALA A 1 99 ? 7.192 7.306 -20.573 1.00 88.38 99 ALA A CA 1
ATOM 779 C C . ALA A 1 99 ? 7.338 7.607 -22.062 1.00 88.38 99 ALA A C 1
ATOM 781 O O . ALA A 1 99 ? 6.503 7.223 -22.879 1.00 88.38 99 ALA A O 1
ATOM 782 N N . GLN A 1 100 ? 8.412 8.300 -22.415 1.00 89.94 100 GLN A N 1
ATOM 783 C CA . GLN A 1 100 ? 8.779 8.547 -23.794 1.00 89.94 100 GLN A CA 1
ATOM 784 C C . GLN A 1 100 ? 9.601 7.371 -24.321 1.00 89.94 100 GLN A C 1
ATOM 786 O O . GLN A 1 100 ? 10.646 7.029 -23.762 1.00 89.94 100 GLN A O 1
ATOM 791 N N . LEU A 1 101 ? 9.151 6.788 -25.432 1.00 90.75 101 LEU A N 1
ATOM 792 C CA . LEU A 1 101 ? 9.920 5.800 -26.177 1.00 90.75 101 LEU A CA 1
ATOM 793 C C . LEU A 1 101 ? 11.025 6.496 -26.983 1.00 90.75 101 LEU A C 1
ATOM 795 O O . LEU A 1 101 ? 10.763 7.405 -27.772 1.00 90.75 101 LEU A O 1
ATOM 799 N N . LEU A 1 102 ? 12.262 6.061 -26.790 1.00 89.56 102 LEU A N 1
ATOM 800 C CA . LEU A 1 102 ? 13.440 6.582 -27.466 1.00 89.56 102 LEU A CA 1
ATOM 801 C C . LEU A 1 102 ? 13.691 5.828 -28.773 1.00 89.56 102 LEU A C 1
ATOM 803 O O . LEU A 1 102 ? 13.650 4.596 -28.820 1.00 89.56 102 LEU A O 1
ATOM 807 N N . HIS A 1 103 ? 14.029 6.574 -29.826 1.00 91.44 103 HIS A N 1
ATOM 808 C CA . HIS A 1 103 ? 14.506 5.992 -31.082 1.00 91.44 103 HIS A CA 1
ATOM 809 C C . HIS A 1 103 ? 15.859 5.280 -30.861 1.00 91.44 103 HIS A C 1
ATOM 811 O O . HIS A 1 103 ? 16.660 5.770 -30.056 1.00 91.44 103 HIS A O 1
ATOM 817 N N . PRO A 1 104 ? 16.187 4.191 -31.587 1.00 90.06 104 PRO A N 1
ATOM 818 C CA . PRO A 1 104 ? 17.461 3.477 -31.439 1.00 90.06 104 PRO A CA 1
ATOM 819 C C . PRO A 1 104 ? 18.712 4.373 -31.463 1.00 90.06 104 PRO A C 1
ATOM 821 O O . PRO A 1 104 ? 19.643 4.167 -30.680 1.00 90.06 104 PRO A O 1
ATOM 824 N N . ASP A 1 105 ? 18.714 5.425 -32.287 1.00 91.25 105 ASP A N 1
ATOM 825 C CA . ASP A 1 105 ? 19.826 6.386 -32.345 1.00 91.25 105 ASP A CA 1
ATOM 826 C C . ASP A 1 105 ? 19.983 7.195 -31.054 1.00 91.25 105 ASP A C 1
ATOM 828 O O . ASP A 1 105 ? 21.102 7.488 -30.625 1.00 91.25 105 ASP A O 1
ATOM 832 N N . GLN A 1 106 ? 18.867 7.558 -30.419 1.00 90.25 106 GLN A N 1
ATOM 833 C CA . GLN A 1 106 ? 18.866 8.272 -29.143 1.00 90.25 106 GLN A CA 1
ATOM 834 C C . GLN A 1 106 ? 19.361 7.356 -28.023 1.00 90.25 106 GLN A C 1
ATOM 836 O O . GLN A 1 106 ? 20.225 7.763 -27.249 1.00 90.25 106 GLN A O 1
ATOM 841 N N . VAL A 1 107 ? 18.916 6.094 -28.002 1.00 91.44 107 VAL A N 1
ATOM 842 C CA . VAL A 1 107 ? 19.394 5.083 -27.043 1.00 91.44 107 VAL A CA 1
ATOM 843 C C . VAL A 1 107 ? 20.907 4.897 -27.153 1.00 91.44 107 VAL A C 1
ATOM 845 O O . VAL A 1 107 ? 21.600 4.857 -26.137 1.00 91.44 107 VAL A O 1
ATOM 848 N N . LYS A 1 108 ? 21.454 4.832 -28.375 1.00 91.38 108 LYS A N 1
ATOM 849 C CA . LYS A 1 108 ? 22.904 4.713 -28.596 1.00 91.38 108 LYS A CA 1
ATOM 850 C C . LYS A 1 108 ? 23.666 5.920 -28.045 1.00 91.38 108 LYS A C 1
ATOM 852 O O . LYS A 1 108 ? 24.662 5.736 -27.347 1.00 91.38 108 LYS A O 1
ATOM 857 N N . LY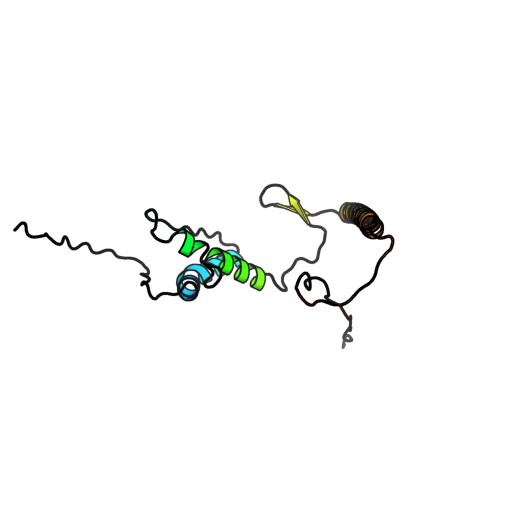S A 1 109 ? 23.190 7.141 -28.317 1.00 92.00 109 LYS A N 1
ATOM 858 C CA . LYS A 1 109 ? 23.791 8.377 -27.785 1.00 92.00 109 LYS A CA 1
ATOM 859 C C . LYS A 1 109 ? 23.764 8.403 -26.257 1.00 92.00 109 LYS A C 1
ATOM 861 O O . LYS A 1 109 ? 24.791 8.669 -25.638 1.00 92.00 109 LYS A O 1
ATOM 866 N N . GLU A 1 110 ? 22.626 8.073 -25.648 1.00 91.00 110 GLU A N 1
ATOM 867 C CA . GLU A 1 110 ? 22.491 8.041 -24.189 1.00 91.00 110 GLU A CA 1
ATOM 868 C C . GLU A 1 110 ? 23.364 6.955 -23.545 1.00 91.00 110 GLU A C 1
ATOM 870 O O . GLU A 1 110 ? 23.951 7.196 -22.491 1.00 91.00 110 GLU A O 1
ATOM 875 N N . ARG A 1 111 ? 23.512 5.782 -24.176 1.00 89.88 111 ARG A N 1
ATOM 876 C CA . ARG A 1 111 ? 24.416 4.720 -23.703 1.00 89.88 111 ARG A CA 1
ATOM 877 C C . ARG A 1 111 ? 25.875 5.166 -23.696 1.00 89.88 111 ARG A C 1
ATOM 879 O O . ARG A 1 111 ? 26.562 4.929 -22.708 1.00 89.88 111 ARG A O 1
ATOM 886 N N . ILE A 1 112 ? 26.329 5.836 -24.756 1.00 92.19 112 ILE A N 1
ATOM 887 C CA . ILE A 1 112 ? 27.695 6.375 -24.838 1.00 92.19 112 ILE A CA 1
ATOM 888 C C . ILE A 1 112 ? 27.914 7.433 -23.750 1.00 92.19 112 ILE A C 1
ATOM 890 O O . ILE A 1 112 ? 28.901 7.368 -23.021 1.00 92.19 112 ILE A O 1
ATOM 894 N N . ALA A 1 113 ? 26.970 8.366 -23.592 1.00 91.88 113 ALA A N 1
ATOM 895 C CA . ALA A 1 113 ? 27.055 9.406 -22.570 1.00 91.88 113 ALA A CA 1
ATOM 896 C C . ALA A 1 113 ? 27.095 8.818 -21.149 1.00 91.88 113 ALA A C 1
ATOM 898 O O . ALA A 1 113 ? 27.955 9.189 -20.353 1.00 91.88 113 ALA A O 1
ATOM 899 N N . LYS A 1 114 ? 26.216 7.852 -20.843 1.00 90.25 114 LYS A N 1
ATOM 900 C CA . LYS A 1 114 ? 26.210 7.149 -19.551 1.00 90.25 114 LYS A CA 1
ATOM 901 C C . LYS A 1 114 ? 27.527 6.415 -19.308 1.00 90.25 114 LYS A C 1
ATOM 903 O O . LYS A 1 114 ? 28.098 6.572 -18.237 1.00 90.25 114 LYS A O 1
ATOM 908 N N . ALA A 1 115 ? 28.030 5.661 -20.286 1.00 91.25 115 ALA A N 1
ATOM 909 C CA . ALA A 1 115 ? 29.294 4.934 -20.153 1.00 91.25 115 ALA A CA 1
ATOM 910 C C . ALA A 1 115 ? 30.474 5.873 -19.856 1.00 91.25 115 ALA A C 1
ATOM 912 O O . ALA A 1 115 ? 31.283 5.574 -18.983 1.00 91.25 115 ALA A O 1
ATOM 913 N N . SER A 1 116 ? 30.532 7.033 -20.521 1.00 93.81 116 SER A N 1
ATOM 914 C CA . SER A 1 116 ? 31.556 8.047 -20.255 1.00 93.81 116 SER A CA 1
ATOM 915 C C . SER A 1 116 ? 31.459 8.610 -18.836 1.00 93.81 116 SER A C 1
ATOM 917 O O . SER A 1 116 ? 32.480 8.735 -18.171 1.00 93.81 116 SER A O 1
ATOM 919 N N . LEU A 1 117 ? 30.249 8.920 -18.356 1.00 92.38 117 LEU A N 1
ATOM 920 C CA . LEU A 1 117 ? 30.040 9.420 -16.992 1.00 92.38 117 LEU A CA 1
ATOM 921 C C . LEU A 1 117 ? 30.462 8.387 -15.941 1.00 92.38 117 LEU A C 1
ATOM 923 O O . LEU A 1 117 ? 31.166 8.728 -14.996 1.00 92.38 117 LEU A O 1
ATOM 927 N N . PHE A 1 118 ? 30.072 7.121 -16.115 1.00 89.50 118 PHE A N 1
ATOM 928 C CA . PHE A 1 118 ? 30.453 6.053 -15.188 1.00 89.50 118 PHE A CA 1
ATOM 929 C C . PHE A 1 118 ? 31.961 5.786 -15.179 1.00 89.50 118 PHE A C 1
ATOM 931 O O . PHE A 1 118 ? 32.505 5.486 -14.118 1.00 89.50 118 PHE A O 1
ATOM 938 N N . ALA A 1 119 ? 32.642 5.924 -16.321 1.00 89.38 119 ALA A N 1
ATOM 939 C CA . ALA A 1 119 ? 34.099 5.833 -16.377 1.00 89.38 119 ALA A CA 1
ATOM 940 C C . ALA A 1 119 ? 34.760 6.954 -15.556 1.00 89.38 119 ALA A C 1
ATOM 942 O O . ALA A 1 119 ? 35.605 6.672 -14.713 1.00 89.38 119 ALA A O 1
ATOM 943 N N . SER A 1 120 ? 34.300 8.200 -15.709 1.00 85.31 120 SER A N 1
ATOM 944 C CA . SER A 1 120 ? 34.844 9.343 -14.961 1.00 85.31 120 SER A CA 1
ATOM 945 C C . SER A 1 120 ? 34.598 9.269 -13.450 1.00 85.31 120 SER A C 1
ATOM 947 O O . SER A 1 120 ? 35.427 9.732 -12.676 1.00 85.31 120 SER A O 1
ATOM 949 N N . VAL A 1 121 ? 33.485 8.673 -13.008 1.00 80.75 121 VAL A N 1
ATOM 950 C CA . VAL A 1 121 ? 33.204 8.474 -11.572 1.00 80.75 121 VAL A CA 1
ATOM 951 C C . VAL A 1 121 ? 34.102 7.390 -10.964 1.00 80.75 121 VAL A C 1
ATOM 953 O O . VAL A 1 121 ? 34.431 7.455 -9.781 1.00 80.75 121 VAL A O 1
ATOM 956 N N . LYS A 1 122 ? 34.530 6.398 -11.754 1.00 69.25 122 LYS A N 1
ATOM 957 C CA . LYS A 1 122 ? 35.418 5.335 -11.267 1.00 69.25 122 LYS A CA 1
ATOM 958 C C . LYS A 1 122 ? 36.840 5.844 -11.004 1.00 69.25 122 LYS A C 1
ATOM 960 O O . LYS A 1 122 ? 37.428 5.478 -9.991 1.00 69.25 122 LYS A O 1
ATOM 965 N N . ASP A 1 123 ? 37.322 6.768 -11.833 1.00 60.72 123 ASP A N 1
ATOM 966 C CA . ASP A 1 123 ? 38.644 7.392 -11.680 1.00 60.72 123 ASP A CA 1
ATOM 967 C C . ASP A 1 123 ? 38.769 8.280 -10.421 1.00 60.72 123 ASP A C 1
ATOM 969 O O . ASP A 1 123 ? 39.874 8.493 -9.916 1.00 60.72 123 ASP A O 1
ATOM 973 N N . GLU A 1 124 ? 37.652 8.783 -9.882 1.00 55.66 124 GLU A N 1
ATOM 974 C CA . GLU A 1 124 ? 37.622 9.538 -8.617 1.00 55.66 124 GLU A CA 1
ATOM 975 C C . GLU A 1 124 ? 37.720 8.618 -7.386 1.00 55.66 124 GLU A C 1
ATOM 977 O O . GLU A 1 124 ? 38.333 8.995 -6.388 1.00 55.66 124 GLU A O 1
ATOM 982 N N . CYS A 1 125 ? 37.187 7.390 -7.452 1.00 51.62 125 CYS A N 1
ATOM 983 C CA . CYS A 1 125 ? 37.246 6.437 -6.335 1.00 51.62 125 CYS A CA 1
ATOM 984 C C . CYS A 1 125 ? 38.640 5.803 -6.171 1.00 51.62 125 CYS A C 1
ATOM 986 O O . CYS A 1 125 ? 39.058 5.513 -5.049 1.00 51.62 125 CYS A O 1
ATOM 988 N N . ASP A 1 126 ? 39.381 5.640 -7.272 1.00 49.91 126 ASP A N 1
ATOM 989 C CA . ASP A 1 126 ? 40.737 5.071 -7.267 1.00 49.91 126 ASP A CA 1
ATOM 990 C C . ASP A 1 126 ? 41.820 6.093 -6.856 1.00 49.91 126 ASP A C 1
ATOM 992 O O . ASP A 1 126 ? 42.974 5.729 -6.624 1.00 49.91 126 ASP A O 1
ATOM 996 N N . ARG A 1 127 ? 41.473 7.383 -6.715 1.00 46.91 127 ARG A N 1
ATOM 997 C CA . ARG A 1 127 ? 42.413 8.448 -6.309 1.00 46.91 127 ARG A CA 1
ATOM 998 C C . ARG A 1 127 ? 42.432 8.716 -4.797 1.00 46.91 127 ARG A C 1
ATOM 1000 O O . ARG A 1 127 ? 43.298 9.446 -4.317 1.00 46.91 127 ARG A O 1
ATOM 1007 N N . SER A 1 128 ? 41.546 8.085 -4.026 1.00 46.06 128 SER A N 1
ATOM 1008 C CA . SER A 1 128 ? 41.508 8.161 -2.557 1.00 46.06 128 SER A CA 1
ATOM 1009 C C . SER A 1 128 ? 42.205 6.989 -1.852 1.00 46.06 128 SER A C 1
ATOM 1011 O O . SER A 1 128 ? 41.743 6.521 -0.812 1.00 46.06 128 SER A O 1
ATOM 1013 N N . THR A 1 129 ? 43.343 6.506 -2.362 1.00 43.53 129 THR A N 1
ATOM 1014 C CA . THR A 1 129 ? 44.295 5.770 -1.508 1.00 43.53 129 THR A CA 1
ATOM 1015 C C . THR A 1 129 ? 45.747 5.915 -1.976 1.00 43.53 129 THR A C 1
ATOM 1017 O O . THR A 1 129 ? 46.143 5.329 -2.981 1.00 43.53 129 THR A O 1
ATOM 1020 N N . PRO A 1 130 ? 46.582 6.622 -1.192 1.00 36.12 130 PRO A N 1
ATOM 1021 C CA . PRO A 1 130 ? 47.961 6.199 -0.977 1.00 36.12 130 PRO A CA 1
ATOM 1022 C C . PRO A 1 130 ? 48.275 5.999 0.523 1.00 36.12 130 PRO A C 1
ATOM 1024 O O . PRO A 1 130 ? 48.057 6.899 1.327 1.00 36.12 130 PRO A O 1
ATOM 1027 N N . SER A 1 131 ? 48.766 4.786 0.844 1.00 33.53 131 SER A N 1
ATOM 1028 C CA . SER A 1 131 ? 49.700 4.344 1.920 1.00 33.53 131 SER A CA 1
ATOM 1029 C C . SER A 1 131 ? 49.907 5.268 3.138 1.00 33.53 131 SER A C 1
ATOM 1031 O O . SER A 1 131 ? 50.287 6.417 2.959 1.00 33.53 131 SER A O 1
ATOM 1033 N N . SER A 1 132 ? 49.832 4.869 4.413 1.00 35.12 132 SER A N 1
ATOM 1034 C CA . SER A 1 132 ? 50.238 3.644 5.141 1.00 35.12 132 SER A CA 1
ATOM 1035 C C . SER A 1 132 ? 49.772 3.827 6.608 1.00 35.12 132 SER A C 1
ATOM 1037 O O . SER A 1 132 ? 49.780 4.962 7.075 1.00 35.12 132 SER A O 1
ATOM 1039 N N . VAL A 1 133 ? 49.307 2.826 7.365 1.00 31.62 133 VAL A N 1
ATOM 1040 C CA . VAL A 1 133 ? 50.081 1.969 8.295 1.00 31.62 133 VAL A CA 1
ATOM 1041 C C . VAL A 1 133 ? 49.118 0.909 8.883 1.00 31.62 133 VAL A C 1
ATOM 1043 O O . VAL A 1 133 ? 47.929 1.153 9.058 1.00 31.62 133 VAL A O 1
ATOM 1046 N N . SER A 1 134 ? 49.681 -0.268 9.143 1.00 35.25 134 SER A N 1
ATOM 1047 C CA . SER A 1 134 ? 49.178 -1.530 9.710 1.00 35.25 134 SER A CA 1
ATOM 1048 C C . SER A 1 134 ? 48.337 -1.478 11.004 1.00 35.25 134 SER A C 1
ATOM 1050 O O . SER A 1 134 ? 48.747 -0.819 11.951 1.00 35.25 134 SER A O 1
ATOM 1052 N N . GLU A 1 135 ? 47.250 -2.269 11.082 1.00 27.38 135 GLU A N 1
ATOM 1053 C CA . GLU A 1 135 ? 47.084 -3.481 11.935 1.00 27.38 135 GLU A CA 1
ATOM 1054 C C . GLU A 1 135 ? 45.601 -3.917 12.120 1.00 27.38 135 GLU A C 1
ATOM 1056 O O . GLU A 1 135 ? 44.765 -3.147 12.575 1.00 27.38 135 GLU A O 1
ATOM 1061 N N . SER A 1 136 ? 45.357 -5.211 11.851 1.00 28.20 136 SER A N 1
ATOM 1062 C CA . SER A 1 136 ? 44.406 -6.158 12.488 1.00 28.20 136 SER A CA 1
ATOM 1063 C C . SER A 1 136 ? 42.867 -6.048 12.323 1.00 28.20 136 SER A C 1
ATOM 1065 O O . SER A 1 136 ? 42.315 -4.962 12.188 1.00 28.20 136 SER A O 1
ATOM 1067 N N . PRO A 1 137 ? 42.144 -7.200 12.334 1.00 44.50 137 PRO A N 1
ATOM 1068 C CA . PRO A 1 137 ? 40.809 -7.334 11.750 1.00 44.50 137 PRO A CA 1
ATOM 1069 C C . PRO A 1 137 ? 39.682 -7.183 12.781 1.00 44.50 137 PRO A C 1
ATOM 1071 O O . PRO A 1 137 ? 39.723 -7.799 13.846 1.00 44.50 137 PRO A O 1
ATOM 1074 N N . VAL A 1 138 ? 38.628 -6.439 12.431 1.00 27.81 138 VAL A N 1
ATOM 1075 C CA . VAL A 1 138 ? 37.358 -6.438 13.172 1.00 27.81 138 VAL A CA 1
ATOM 1076 C C . VAL A 1 138 ? 36.186 -6.513 12.190 1.00 27.81 138 VAL A C 1
ATOM 1078 O O . VAL A 1 138 ? 36.149 -5.851 11.158 1.00 27.81 138 VAL A O 1
ATOM 1081 N N . SER A 1 139 ? 35.285 -7.420 12.532 1.00 34.56 139 SER A N 1
ATOM 1082 C CA . SER A 1 139 ? 34.101 -7.932 11.851 1.00 34.56 139 SER A CA 1
ATOM 1083 C C . SER A 1 139 ? 32.940 -6.944 11.671 1.00 34.56 139 SER A C 1
ATOM 1085 O O . SER A 1 139 ? 32.711 -6.116 12.549 1.00 34.56 139 SER A O 1
ATOM 1087 N N . SER A 1 140 ? 32.143 -7.217 10.621 1.00 35.69 140 SER A N 1
ATOM 1088 C CA . SER A 1 140 ? 30.724 -6.843 10.423 1.00 35.69 140 SER A CA 1
ATOM 1089 C C . SER A 1 140 ? 30.478 -5.349 10.116 1.00 35.69 140 SER A C 1
ATOM 1091 O O . SER A 1 140 ? 31.059 -4.480 10.741 1.00 35.69 140 SER A O 1
ATOM 1093 N N . ASP A 1 141 ? 29.662 -4.920 9.152 1.00 31.73 141 ASP A N 1
ATOM 1094 C CA . ASP A 1 141 ? 28.402 -5.478 8.676 1.00 31.73 141 ASP A CA 1
ATOM 1095 C C . ASP A 1 141 ? 27.990 -4.865 7.319 1.00 31.73 141 ASP A C 1
ATOM 1097 O O . ASP A 1 141 ? 28.291 -3.712 7.015 1.00 31.73 141 ASP A O 1
ATOM 1101 N N . SER A 1 142 ? 27.256 -5.672 6.544 1.00 44.50 142 SER A N 1
ATOM 1102 C CA . SER A 1 142 ? 26.193 -5.315 5.588 1.00 44.50 142 SER A CA 1
ATOM 1103 C C . SER A 1 142 ? 26.298 -4.009 4.781 1.00 44.50 142 SER A C 1
ATOM 1105 O O . SER A 1 142 ? 26.009 -2.941 5.311 1.00 44.50 142 SER A O 1
ATOM 1107 N N . ASN A 1 143 ? 26.516 -4.109 3.461 1.00 32.44 143 ASN A N 1
ATOM 1108 C CA . ASN A 1 143 ? 25.703 -3.408 2.451 1.00 32.44 143 ASN A CA 1
ATOM 1109 C C . ASN A 1 143 ? 26.070 -3.811 1.007 1.00 32.44 143 ASN A C 1
ATOM 1111 O O . ASN A 1 143 ? 27.239 -3.930 0.659 1.00 32.44 143 ASN A O 1
ATOM 1115 N N . LEU A 1 144 ? 25.027 -3.951 0.178 1.00 37.94 144 LEU A N 1
ATOM 1116 C CA . LEU A 1 144 ? 25.012 -4.192 -1.277 1.00 37.94 144 LEU A CA 1
ATOM 1117 C C . LEU A 1 144 ? 25.392 -5.600 -1.783 1.00 37.94 144 LEU A C 1
ATOM 1119 O O . LEU A 1 144 ? 26.386 -5.797 -2.473 1.00 37.94 144 LEU A O 1
ATOM 1123 N N . SER A 1 145 ? 24.486 -6.561 -1.596 1.00 29.94 145 SER A N 1
ATOM 1124 C CA . SER A 1 145 ? 24.413 -7.785 -2.417 1.00 29.94 145 SER A CA 1
ATOM 1125 C C . SER A 1 145 ? 23.384 -7.709 -3.564 1.00 29.94 145 SER A C 1
ATOM 1127 O O . SER A 1 145 ? 23.071 -8.725 -4.174 1.00 29.94 145 SER A O 1
ATOM 1129 N N . TYR A 1 146 ? 22.880 -6.520 -3.924 1.00 36.38 146 TYR A N 1
ATOM 1130 C CA . TYR A 1 146 ? 21.846 -6.372 -4.967 1.00 36.38 146 TYR A CA 1
ATOM 1131 C C . TYR A 1 146 ? 22.348 -6.402 -6.423 1.00 36.38 146 TYR A C 1
ATOM 1133 O O . TYR A 1 146 ? 21.537 -6.348 -7.342 1.00 36.38 146 TYR A O 1
ATOM 1141 N N . PHE A 1 147 ? 23.653 -6.533 -6.673 1.00 34.75 147 PHE A N 1
ATOM 1142 C CA . PHE A 1 147 ? 24.191 -6.602 -8.036 1.00 34.75 147 PHE A CA 1
ATOM 1143 C C . PHE A 1 147 ? 25.233 -7.709 -8.175 1.00 34.75 147 PHE A C 1
ATOM 1145 O O . PHE A 1 147 ? 26.424 -7.448 -8.282 1.00 34.75 147 PHE A O 1
ATOM 1152 N N . ASN A 1 148 ? 24.777 -8.958 -8.184 1.00 29.86 148 ASN A N 1
ATOM 1153 C CA . ASN A 1 148 ? 25.505 -10.056 -8.820 1.00 29.86 148 ASN A CA 1
ATOM 1154 C C . ASN A 1 148 ? 24.504 -11.114 -9.306 1.00 29.86 148 ASN A C 1
ATOM 1156 O O . ASN A 1 148 ? 24.367 -12.183 -8.723 1.00 29.86 148 ASN A O 1
ATOM 1160 N N . LEU A 1 149 ? 23.793 -10.806 -10.396 1.00 33.38 149 LEU A N 1
ATOM 1161 C CA . LEU A 1 149 ? 23.228 -11.843 -11.261 1.00 33.38 149 LEU A CA 1
ATOM 1162 C C . LEU A 1 149 ? 24.268 -12.166 -12.337 1.00 33.38 149 LEU A C 1
ATOM 1164 O O . LEU A 1 149 ? 24.281 -11.577 -13.420 1.00 33.38 149 LEU A O 1
ATOM 1168 N N . SER A 1 150 ? 25.155 -13.108 -12.030 1.00 34.12 150 SER A N 1
ATOM 1169 C CA . SER A 1 150 ? 25.935 -13.821 -13.035 1.00 34.12 150 SER A CA 1
ATOM 1170 C C . SER A 1 150 ? 24.975 -14.576 -13.960 1.00 34.12 150 SER A C 1
ATOM 1172 O O . SER A 1 150 ? 24.479 -15.652 -13.637 1.00 34.12 150 SER A O 1
ATOM 1174 N N . HIS A 1 151 ? 24.693 -14.003 -15.130 1.00 39.75 151 HIS A N 1
ATOM 1175 C CA . HIS A 1 151 ? 24.042 -14.733 -16.213 1.00 39.75 151 HIS A CA 1
ATOM 1176 C C . HIS A 1 151 ? 25.051 -15.719 -16.798 1.00 39.75 151 HIS A C 1
ATOM 1178 O O . HIS A 1 151 ? 25.953 -15.336 -17.542 1.00 39.75 151 HIS A O 1
ATOM 1184 N N . ASN A 1 152 ? 24.899 -16.993 -16.447 1.00 33.62 152 ASN A N 1
ATOM 1185 C CA . ASN A 1 152 ? 25.537 -18.088 -17.159 1.00 33.62 152 ASN A CA 1
ATOM 1186 C C . ASN A 1 152 ? 24.575 -18.524 -18.273 1.00 33.62 152 ASN A C 1
ATOM 1188 O O . ASN A 1 152 ? 23.621 -19.263 -18.034 1.00 33.62 152 ASN A O 1
ATOM 1192 N N . SER A 1 153 ? 24.782 -18.012 -19.486 1.00 35.25 153 SER A N 1
ATOM 1193 C CA . SER A 1 153 ? 23.990 -18.387 -20.658 1.00 35.25 153 SER A CA 1
ATOM 1194 C C . SER A 1 153 ? 24.246 -19.851 -21.017 1.00 35.25 153 SER A C 1
ATOM 1196 O O . SER A 1 153 ? 25.278 -20.177 -21.595 1.00 35.25 153 SER A O 1
ATOM 1198 N N . THR A 1 154 ? 23.297 -20.735 -20.706 1.00 34.44 154 THR A N 1
ATOM 1199 C CA . THR A 1 154 ? 23.205 -22.063 -21.329 1.00 34.44 154 THR A CA 1
ATOM 1200 C C . THR A 1 154 ? 21.984 -22.069 -22.240 1.00 34.44 154 THR A C 1
ATOM 1202 O O . THR A 1 154 ? 20.848 -22.005 -21.780 1.00 34.44 154 THR A O 1
ATOM 1205 N N . VAL A 1 155 ? 22.239 -22.087 -23.546 1.00 42.44 155 VAL A N 1
ATOM 1206 C CA . VAL A 1 155 ? 21.236 -22.193 -24.612 1.00 42.44 155 VAL A CA 1
ATOM 1207 C C . VAL A 1 155 ? 20.751 -23.650 -24.686 1.00 42.44 155 VAL A C 1
ATOM 1209 O O . VAL A 1 155 ? 21.604 -24.532 -24.804 1.00 42.44 155 VAL A O 1
ATOM 1212 N N . PRO A 1 156 ? 19.439 -23.958 -24.656 1.00 40.38 156 PRO A N 1
ATOM 1213 C CA . PRO A 1 156 ? 18.958 -25.286 -25.022 1.00 40.38 156 PRO A CA 1
ATOM 1214 C C . PRO A 1 156 ? 18.804 -25.396 -26.553 1.00 40.38 156 PRO A C 1
ATOM 1216 O O . PRO A 1 156 ? 18.444 -24.411 -27.205 1.00 40.38 156 PRO A O 1
ATOM 1219 N N . PRO A 1 157 ? 19.066 -26.569 -27.159 1.00 37.34 157 PRO A N 1
ATOM 1220 C CA . PRO A 1 157 ? 18.972 -26.736 -28.600 1.00 37.34 157 PRO A CA 1
ATOM 1221 C C . PRO A 1 157 ? 17.513 -26.824 -29.059 1.00 37.34 157 PRO A C 1
ATOM 1223 O O . PRO A 1 157 ? 16.680 -27.518 -28.475 1.00 37.34 157 PRO A O 1
ATOM 1226 N N . SER A 1 158 ? 17.235 -26.134 -30.159 1.00 38.84 158 SER A N 1
ATOM 1227 C CA . SER A 1 158 ? 16.035 -26.267 -30.980 1.00 38.84 158 SER A CA 1
ATOM 1228 C C . SER A 1 158 ? 15.865 -27.708 -31.472 1.00 38.84 158 SER A C 1
ATOM 1230 O O . SER A 1 158 ? 16.751 -28.225 -32.156 1.00 38.84 158 SER A O 1
ATOM 1232 N N . SER A 1 159 ? 14.727 -28.330 -31.165 1.00 47.81 159 SER A N 1
ATOM 1233 C CA . SER A 1 159 ? 14.297 -29.575 -31.812 1.00 47.81 159 SER A CA 1
ATOM 1234 C C . SER A 1 159 ? 13.308 -29.241 -32.927 1.00 47.81 159 SER A C 1
ATOM 1236 O O . SER A 1 159 ? 12.399 -28.434 -32.719 1.00 47.81 159 SER A O 1
ATOM 1238 N N . GLN A 1 160 ? 13.562 -29.824 -34.101 1.00 38.66 160 GLN A N 1
ATOM 1239 C CA . GLN A 1 160 ? 12.589 -29.992 -35.182 1.00 38.66 160 GLN A CA 1
ATOM 1240 C C . GLN A 1 160 ? 11.467 -30.938 -34.754 1.00 38.66 160 GLN A C 1
ATOM 1242 O O . GLN A 1 160 ? 11.743 -31.813 -33.900 1.00 38.66 160 GLN A O 1
#

pLDDT: mean 77.62, std 23.67, range [27.38, 97.0]

Secondary structure (DSSP, 8-state):
-------------S----TT--HHHHHHHHTHHHHHHHHTT---------STTSSHHHHHTB-SSSB-HHHHHHHHHHHHHTT-----TTEEEETTTEEEEPPHHHHHHHHHHHHHHHHHHHHHHTTS-----------------SS-------PPPPP-

Organism: Nothobranchius furzeri (NCBI:txid105023)

Sequence (160 aa):
EKGVCMSIHKFYFSKVFGPQTSQAELFEDTVESQVSDFLNGRNSLIFSYGVTNAGKTFTIQGTGKEPGILPRVLDATFRHAEGRLYEGMNLKPYLRNEAQLLHPDQVKKERIAKASLFASVKDECDRSTPSSVSESPVSSDSNLSYFNLSHNSTVPPSSQ

InterPro domains:
  IPR001752 Kinesin motor domain [PF00225] (9-84)
  IPR001752 Kinesin motor domain [PS50067] (1-160)
  IPR027417 P-loop containing nucleoside triphosphate hydrolase [SSF52540] (8-92)
  IPR036961 Kinesin motor domain superfamily [G3DSA:3.40.850.10] (3-121)
  IPR047149 Kinesin-like protein KIF11-like [PTHR47970] (9-83)

Foldseek 3Di:
DDDDDDPDDDDDDPDDDDPPDALVNVCVVPPPVVLVCVVVPDDDDDADDDDPPPCRCCQQQNDPVGGHNPVVSVVVNVVVCVVVDDPDPQWDDDPDPDTDGHDPVRSVVVVVVVVVVVVVVVVVVVPPDDDDDDDDDDDDDDDDPPDDPPDPDDDDDDDD